Protein AF-A0A0L6JH04-F1 (afdb_monomer)

Solvent-accessible surface area (backbone atoms only — not comparable to full-atom values): 8656 Å² total; per-residue (Å²): 136,87,52,72,50,54,56,55,44,45,52,45,62,71,68,60,85,59,53,65,65,55,47,16,60,78,52,73,49,55,54,66,55,59,52,43,35,68,74,69,35,66,68,55,38,53,50,46,50,52,54,49,52,52,51,52,51,52,50,50,58,54,50,51,53,53,50,52,56,49,48,51,51,49,53,54,48,44,51,46,34,36,75,68,45,90,49,67,67,60,15,51,50,36,45,47,50,54,54,36,48,75,69,73,41,78,76,79,81,84,79,81,77,81,86,65,83,81,76,84,77,85,69,81,88,82,78,86,87,82,84,79,84,80,82,84,78,90,82,132

Radius of gyration: 27.41 Å; Cα contacts (8 Å, |Δi|>4): 68; chains: 1; bounding box: 70×34×65 Å

Structure (mmCIF, N/CA/C/O backbone):
data_AF-A0A0L6JH04-F1
#
_entry.id   AF-A0A0L6JH04-F1
#
loop_
_atom_site.group_PDB
_atom_site.id
_atom_site.type_symbol
_atom_site.label_atom_id
_atom_site.label_alt_id
_atom_site.label_comp_id
_atom_site.label_asym_id
_atom_site.label_entity_id
_atom_site.label_seq_id
_atom_site.pdbx_PDB_ins_code
_atom_site.Cartn_x
_atom_site.Cartn_y
_atom_site.Cartn_z
_atom_site.occupancy
_atom_site.B_iso_or_equiv
_atom_site.auth_seq_id
_atom_site.auth_comp_id
_atom_site.auth_asym_id
_atom_site.auth_atom_id
_atom_site.pdbx_PDB_model_num
ATOM 1 N N . MET A 1 1 ? 7.799 2.602 -31.722 1.00 84.31 1 MET A N 1
ATOM 2 C CA . MET A 1 1 ? 6.546 1.832 -31.777 1.00 84.31 1 MET A CA 1
ATOM 3 C C . MET A 1 1 ? 6.643 0.669 -30.812 1.00 84.31 1 MET A C 1
ATOM 5 O O . MET A 1 1 ? 7.575 -0.124 -30.929 1.00 84.31 1 MET A O 1
ATOM 9 N N . LEU A 1 2 ? 5.723 0.607 -29.851 1.00 93.81 2 LEU A N 1
ATOM 10 C CA . LEU A 1 2 ? 5.591 -0.516 -28.925 1.00 93.81 2 LEU A CA 1
ATOM 11 C C . LEU A 1 2 ? 4.934 -1.716 -29.611 1.00 93.81 2 LEU A C 1
ATOM 13 O O . LEU A 1 2 ? 4.106 -1.557 -30.504 1.00 93.81 2 LEU A O 1
ATOM 17 N N . ASP A 1 3 ? 5.316 -2.907 -29.167 1.00 95.69 3 ASP A N 1
ATOM 18 C CA . ASP A 1 3 ? 4.736 -4.186 -29.579 1.00 95.69 3 ASP A CA 1
ATOM 19 C C . ASP A 1 3 ? 4.329 -5.004 -28.342 1.00 95.69 3 ASP A C 1
ATOM 21 O O . ASP A 1 3 ? 4.589 -4.607 -27.201 1.00 95.69 3 ASP A O 1
ATOM 25 N N . ASP A 1 4 ? 3.728 -6.170 -28.559 1.00 96.19 4 ASP A N 1
ATOM 26 C CA . ASP A 1 4 ? 3.226 -7.040 -27.490 1.00 96.19 4 ASP A CA 1
ATOM 27 C C . ASP A 1 4 ? 4.297 -7.420 -26.455 1.00 96.19 4 ASP A C 1
ATOM 29 O O . ASP A 1 4 ? 3.999 -7.555 -25.267 1.00 96.19 4 ASP A O 1
ATOM 33 N N . ARG A 1 5 ? 5.566 -7.547 -26.867 1.00 96.69 5 ARG A N 1
ATOM 34 C CA . ARG A 1 5 ? 6.670 -7.879 -25.951 1.00 96.69 5 ARG A CA 1
ATOM 35 C C . ARG A 1 5 ? 6.958 -6.724 -25.006 1.00 96.69 5 ARG A C 1
ATOM 37 O O . ARG A 1 5 ? 7.259 -6.962 -23.836 1.00 96.69 5 ARG A O 1
ATOM 44 N N . HIS A 1 6 ? 6.840 -5.490 -25.494 1.00 97.44 6 HIS A N 1
ATOM 45 C CA . HIS A 1 6 ? 6.974 -4.300 -24.664 1.00 97.44 6 HIS A CA 1
ATOM 46 C C . HIS A 1 6 ? 5.854 -4.239 -23.624 1.00 97.44 6 HIS A C 1
ATOM 48 O O . HIS A 1 6 ? 6.138 -4.072 -22.440 1.00 97.44 6 HIS A O 1
ATOM 54 N N . TYR A 1 7 ? 4.597 -4.430 -24.035 1.00 97.44 7 TYR A N 1
ATOM 55 C CA . TYR A 1 7 ? 3.461 -4.401 -23.109 1.00 97.44 7 TYR A CA 1
ATOM 56 C C . TYR A 1 7 ? 3.556 -5.498 -22.049 1.00 97.44 7 TYR A C 1
ATOM 58 O O . TYR A 1 7 ? 3.412 -5.214 -20.861 1.00 97.44 7 TYR A O 1
ATOM 66 N N . LYS A 1 8 ? 3.913 -6.720 -22.455 1.00 97.12 8 LYS A N 1
ATOM 67 C CA . LYS A 1 8 ? 4.132 -7.839 -21.534 1.00 97.12 8 LYS A CA 1
ATOM 68 C C . LYS A 1 8 ? 5.274 -7.562 -20.549 1.00 97.12 8 LYS A C 1
ATOM 70 O O . LYS A 1 8 ? 5.150 -7.843 -19.360 1.00 97.12 8 LYS A O 1
ATOM 75 N N . ALA A 1 9 ? 6.377 -6.972 -21.020 1.00 97.25 9 ALA A N 1
ATOM 76 C CA . ALA A 1 9 ? 7.483 -6.563 -20.157 1.00 97.25 9 ALA A CA 1
ATOM 77 C C . ALA A 1 9 ? 7.053 -5.487 -19.151 1.00 97.25 9 ALA A C 1
ATOM 79 O O . ALA A 1 9 ? 7.411 -5.579 -17.981 1.00 97.25 9 ALA A O 1
ATOM 80 N N . ILE A 1 10 ? 6.269 -4.495 -19.581 1.00 97.31 10 ILE A N 1
ATOM 81 C CA . ILE A 1 10 ? 5.741 -3.441 -18.705 1.00 97.31 10 ILE A CA 1
ATOM 82 C C . ILE A 1 10 ? 4.855 -4.037 -17.611 1.00 97.31 10 ILE A C 1
ATOM 84 O O . ILE A 1 10 ? 4.998 -3.654 -16.456 1.00 97.31 10 ILE A O 1
ATOM 88 N N . GLU A 1 11 ? 3.993 -4.999 -17.934 1.00 96.06 11 GLU A N 1
ATOM 89 C CA . GLU A 1 11 ? 3.145 -5.666 -16.937 1.00 96.06 11 GLU A CA 1
ATOM 90 C C . GLU A 1 11 ? 3.958 -6.391 -15.872 1.00 96.06 11 GLU A C 1
ATOM 92 O O . GLU A 1 11 ? 3.740 -6.171 -14.683 1.00 96.06 11 GLU A O 1
ATOM 97 N N . MET A 1 12 ? 4.950 -7.182 -16.282 1.00 96.25 12 MET A N 1
ATOM 98 C CA . MET A 1 12 ? 5.816 -7.889 -15.335 1.00 96.25 12 MET A CA 1
ATOM 99 C C . MET A 1 12 ? 6.687 -6.931 -14.508 1.00 96.25 12 MET A C 1
ATOM 101 O O . MET A 1 12 ? 6.972 -7.200 -13.343 1.00 96.25 12 MET A O 1
ATOM 105 N N . LEU A 1 13 ? 7.098 -5.795 -15.086 1.00 95.31 13 LEU A N 1
ATOM 106 C CA . LEU A 1 13 ? 7.830 -4.752 -14.362 1.00 95.31 13 LEU A CA 1
ATOM 107 C C . LEU A 1 13 ? 6.955 -4.033 -13.326 1.00 95.31 13 LEU A C 1
ATOM 109 O O . LEU A 1 13 ? 7.468 -3.646 -12.279 1.00 95.31 13 LEU A O 1
ATOM 113 N N . LEU A 1 14 ? 5.667 -3.834 -13.617 1.00 93.81 14 LEU A N 1
ATOM 114 C CA . LEU A 1 14 ? 4.706 -3.228 -12.689 1.00 93.81 14 LEU A CA 1
ATOM 115 C C . LEU A 1 14 ? 4.322 -4.174 -11.554 1.00 93.81 14 LEU A C 1
ATOM 117 O O . LEU A 1 14 ? 4.133 -3.712 -10.432 1.00 93.81 14 LEU A O 1
ATOM 121 N N . ASP A 1 15 ? 4.213 -5.470 -11.849 1.00 92.81 15 ASP A N 1
ATOM 122 C CA . ASP A 1 15 ? 3.978 -6.513 -10.849 1.00 92.81 15 ASP A CA 1
ATOM 123 C C . ASP A 1 15 ? 5.129 -6.585 -9.832 1.00 92.81 15 ASP A C 1
ATOM 125 O O . ASP A 1 15 ? 4.902 -6.687 -8.629 1.00 92.81 15 ASP A O 1
ATOM 129 N N . GLY A 1 16 ? 6.372 -6.460 -10.306 1.00 90.56 16 GLY A N 1
ATOM 130 C CA . GLY A 1 16 ? 7.554 -6.363 -9.451 1.00 90.56 16 GLY A CA 1
ATOM 131 C C . GLY A 1 16 ? 8.025 -7.688 -8.841 1.00 90.56 16 GLY A C 1
ATOM 132 O O . GLY A 1 16 ? 9.083 -7.701 -8.211 1.00 90.56 16 GLY A O 1
ATOM 133 N N . SER A 1 17 ? 7.316 -8.802 -9.060 1.00 93.94 17 SER A N 1
ATOM 134 C CA . SER A 1 17 ? 7.721 -10.131 -8.568 1.00 93.94 17 SER A CA 1
ATOM 135 C C . SER A 1 17 ? 8.772 -10.810 -9.451 1.00 93.94 17 SER A C 1
ATOM 137 O O . SER A 1 17 ? 9.385 -11.791 -9.035 1.00 93.94 17 SER A O 1
ATOM 139 N N . TYR A 1 18 ? 8.990 -10.301 -10.667 1.00 94.31 18 TYR A N 1
ATOM 140 C CA . TYR A 1 18 ? 9.885 -10.900 -11.657 1.00 94.31 18 TYR A CA 1
ATOM 141 C C . TYR A 1 18 ? 11.248 -10.207 -11.699 1.00 94.31 18 TYR A C 1
ATOM 143 O O . TYR A 1 18 ? 11.359 -8.981 -11.788 1.00 94.31 18 TYR A O 1
ATOM 151 N N . LYS A 1 19 ? 12.317 -11.000 -11.747 1.00 95.06 19 LYS A N 1
ATOM 152 C CA . LYS A 1 19 ? 13.665 -10.521 -12.063 1.00 95.06 19 LYS A CA 1
ATOM 153 C C . LYS A 1 19 ? 13.776 -10.218 -13.557 1.00 95.06 19 LYS A C 1
ATOM 155 O O . LYS A 1 19 ? 13.165 -10.873 -14.396 1.00 95.06 19 LYS A O 1
ATOM 160 N N . ILE A 1 20 ? 14.665 -9.291 -13.926 1.00 93.12 20 ILE A N 1
ATOM 161 C CA . ILE A 1 20 ? 14.884 -8.904 -15.336 1.00 93.12 20 ILE A CA 1
ATOM 162 C C . ILE A 1 20 ? 15.210 -10.108 -16.245 1.00 93.12 20 ILE A C 1
ATOM 164 O O . ILE A 1 20 ? 14.773 -10.131 -17.392 1.00 93.12 20 ILE A O 1
ATOM 168 N N . ASN A 1 21 ? 15.939 -11.114 -15.745 1.00 9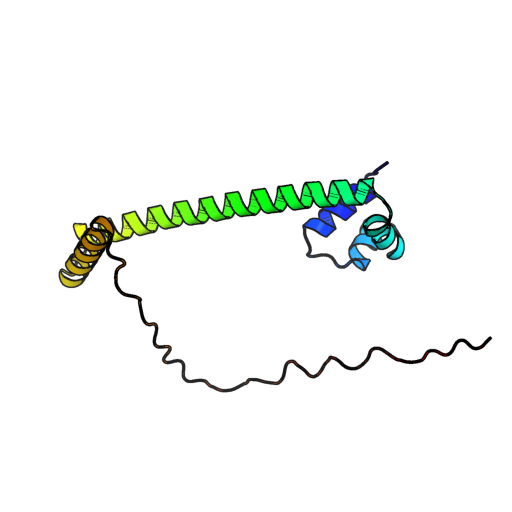4.38 21 ASN A N 1
ATOM 169 C CA . ASN A 1 21 ? 16.260 -12.327 -16.514 1.00 94.38 21 ASN A CA 1
ATOM 170 C C . ASN A 1 21 ? 15.008 -13.151 -16.858 1.00 94.38 21 ASN A C 1
ATOM 172 O O . ASN A 1 21 ? 14.899 -13.692 -17.958 1.00 94.38 21 ASN A O 1
ATOM 176 N N . GLU A 1 22 ? 14.057 -13.229 -15.929 1.00 96.19 22 GLU A N 1
ATOM 177 C CA . GLU A 1 22 ? 12.802 -13.963 -16.110 1.00 96.19 22 GLU A CA 1
ATOM 178 C C . GLU A 1 22 ? 11.916 -13.227 -17.113 1.00 96.19 22 GLU A C 1
ATOM 180 O O . GLU A 1 22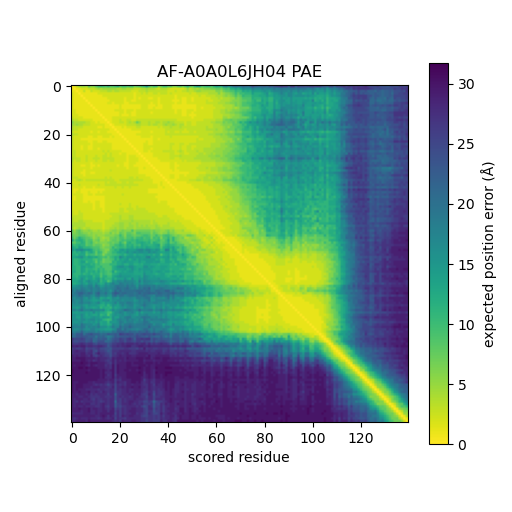 ? 11.421 -13.833 -18.059 1.00 96.19 22 GLU A O 1
ATOM 185 N N . ILE A 1 23 ? 11.820 -11.900 -16.982 1.00 96.75 23 ILE A N 1
ATOM 186 C CA . ILE A 1 23 ? 11.096 -11.032 -17.921 1.00 96.75 23 ILE A CA 1
ATOM 187 C C . ILE A 1 23 ? 11.642 -11.200 -19.342 1.00 96.75 23 ILE A C 1
ATOM 189 O O . ILE A 1 23 ? 10.873 -11.394 -20.281 1.00 96.75 23 ILE A O 1
ATOM 193 N N . ALA A 1 24 ? 12.966 -11.159 -19.503 1.00 96.25 24 ALA A N 1
ATOM 194 C CA . ALA A 1 24 ? 13.625 -11.323 -20.795 1.00 96.25 24 ALA A CA 1
ATOM 195 C C . ALA A 1 24 ? 13.298 -12.687 -21.431 1.00 96.25 24 ALA A C 1
ATOM 197 O O . ALA A 1 24 ? 12.864 -12.745 -22.582 1.00 96.25 24 ALA A O 1
ATOM 198 N N . THR A 1 25 ? 13.386 -13.763 -20.641 1.00 96.81 25 THR A N 1
ATOM 199 C CA . THR A 1 25 ? 13.033 -15.127 -21.067 1.00 96.81 25 THR A CA 1
ATOM 200 C C . THR A 1 25 ? 11.566 -15.218 -21.500 1.00 96.81 25 THR A C 1
ATOM 202 O O . THR A 1 25 ? 11.261 -15.727 -22.577 1.00 96.81 25 THR A O 1
ATOM 205 N N . ILE A 1 26 ? 10.647 -14.667 -20.704 1.00 96.44 26 ILE A N 1
ATOM 206 C CA . ILE A 1 26 ? 9.197 -14.700 -20.953 1.00 96.44 26 ILE A CA 1
ATOM 207 C C . ILE A 1 26 ? 8.790 -13.843 -22.166 1.00 96.44 26 ILE A C 1
ATOM 209 O O . ILE A 1 26 ? 7.799 -14.153 -22.841 1.00 96.44 26 ILE A O 1
ATOM 213 N N . CYS A 1 27 ? 9.521 -12.760 -22.437 1.00 95.75 27 CYS A N 1
ATOM 214 C CA . CYS A 1 27 ? 9.321 -11.898 -23.603 1.00 95.75 27 CYS A CA 1
ATOM 215 C C . CYS A 1 27 ? 10.081 -12.368 -24.855 1.00 95.75 27 CYS A C 1
ATOM 217 O O . CYS A 1 27 ? 9.887 -11.782 -25.921 1.00 95.75 27 CYS A O 1
ATOM 219 N N . GLY A 1 28 ? 10.923 -13.403 -24.747 1.00 95.75 28 GLY A N 1
ATOM 220 C CA . GLY A 1 28 ? 11.723 -13.925 -25.858 1.00 95.75 28 GLY A CA 1
ATOM 221 C C . GLY A 1 28 ? 12.774 -12.934 -26.365 1.00 95.75 28 GLY A C 1
ATOM 222 O O . GLY A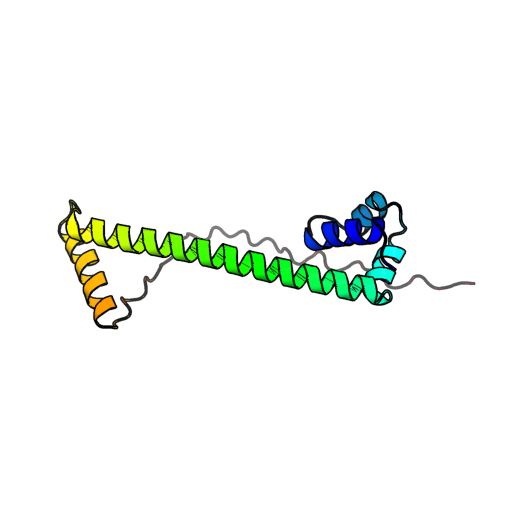 1 28 ? 12.972 -12.815 -27.573 1.00 95.75 28 GLY A O 1
ATOM 223 N N . VAL A 1 29 ? 13.402 -12.179 -25.460 1.00 96.50 29 VAL A N 1
ATOM 224 C CA . VAL A 1 29 ? 14.432 -11.176 -25.780 1.00 96.50 29 VAL A CA 1
ATOM 225 C C . VAL A 1 29 ? 15.659 -11.344 -24.890 1.00 96.50 29 VAL A C 1
ATOM 227 O O . VAL A 1 29 ? 15.602 -12.006 -23.857 1.00 96.50 29 VAL A O 1
ATOM 230 N N . ASP A 1 30 ? 16.771 -10.715 -25.268 1.00 96.31 30 ASP A N 1
ATOM 231 C CA . ASP A 1 30 ? 17.957 -10.676 -24.416 1.00 96.31 30 ASP A CA 1
ATOM 232 C C . ASP A 1 30 ? 17.758 -9.740 -23.209 1.00 96.31 30 ASP A C 1
ATOM 234 O O . ASP A 1 30 ? 17.051 -8.729 -23.279 1.00 96.31 30 ASP A O 1
ATOM 238 N N . ARG A 1 31 ? 18.432 -10.030 -22.092 1.00 94.06 31 ARG A N 1
ATOM 239 C CA . ARG A 1 31 ? 18.384 -9.202 -20.876 1.00 94.06 31 ARG A CA 1
ATOM 240 C C . ARG A 1 31 ? 18.774 -7.743 -21.141 1.00 94.06 31 ARG A C 1
ATOM 242 O O . ARG A 1 31 ? 18.179 -6.826 -20.569 1.00 94.06 31 ARG A O 1
ATOM 249 N N . THR A 1 32 ? 19.772 -7.518 -21.994 1.00 95.88 32 THR A N 1
ATOM 250 C CA . THR A 1 32 ? 20.239 -6.179 -22.383 1.00 95.88 32 THR A CA 1
ATOM 251 C C . THR A 1 32 ? 19.157 -5.396 -23.119 1.00 95.88 32 THR A C 1
ATOM 253 O O . THR A 1 32 ? 19.040 -4.188 -22.922 1.00 95.88 32 THR A O 1
ATOM 256 N N . THR A 1 33 ? 18.285 -6.082 -23.864 1.00 96.25 33 THR A N 1
ATOM 257 C CA . THR A 1 33 ? 17.170 -5.459 -24.590 1.00 96.25 33 THR A CA 1
ATOM 258 C C . THR A 1 33 ? 16.178 -4.811 -23.624 1.00 96.25 33 THR A C 1
ATOM 260 O O . THR A 1 33 ? 15.767 -3.672 -23.836 1.00 96.25 33 THR A O 1
ATOM 263 N N . ILE A 1 34 ? 15.854 -5.476 -22.508 1.00 95.75 34 ILE A N 1
ATOM 264 C CA . ILE A 1 34 ? 14.988 -4.902 -21.463 1.00 95.75 34 ILE A CA 1
ATOM 265 C C . ILE A 1 34 ? 15.625 -3.646 -20.848 1.00 95.75 34 ILE A C 1
ATOM 267 O O . ILE A 1 34 ? 14.942 -2.649 -20.597 1.00 95.75 34 ILE A O 1
ATOM 271 N N . TRP A 1 35 ? 16.940 -3.666 -20.617 1.00 94.25 35 TRP A N 1
ATOM 272 C CA . TRP A 1 35 ? 17.671 -2.498 -20.120 1.00 94.25 35 TRP A CA 1
ATOM 273 C C . TRP A 1 35 ? 17.653 -1.333 -21.106 1.00 94.25 35 TRP A C 1
ATOM 275 O O . TRP A 1 35 ? 17.408 -0.194 -20.700 1.00 94.25 35 TRP A O 1
ATOM 285 N N . ASP A 1 36 ? 17.877 -1.612 -22.385 1.00 96.25 36 ASP A N 1
ATOM 286 C CA . ASP A 1 36 ? 17.844 -0.608 -23.439 1.00 96.25 36 ASP A CA 1
ATOM 287 C C . ASP A 1 36 ? 16.448 -0.011 -23.607 1.00 96.25 36 ASP A C 1
ATOM 289 O O . ASP A 1 36 ? 16.321 1.207 -23.735 1.00 96.25 36 ASP A O 1
ATOM 293 N N . TRP A 1 37 ? 15.384 -0.809 -23.503 1.00 96.88 37 TRP A N 1
ATOM 294 C CA . TRP A 1 37 ? 14.022 -0.278 -23.505 1.00 96.88 37 TRP A CA 1
ATOM 295 C C . TRP A 1 37 ? 13.785 0.700 -22.356 1.00 96.88 37 TRP A C 1
ATOM 297 O O . TRP A 1 37 ? 13.282 1.798 -22.577 1.00 96.88 37 TRP A O 1
ATOM 307 N N . ARG A 1 38 ? 14.233 0.358 -21.144 1.00 94.56 38 ARG A N 1
ATOM 308 C CA . ARG A 1 38 ? 14.070 1.203 -19.950 1.00 94.56 38 ARG A CA 1
ATOM 309 C C . ARG A 1 38 ? 14.926 2.471 -19.948 1.00 94.56 38 ARG A C 1
ATOM 311 O O . ARG A 1 38 ? 14.646 3.369 -19.161 1.00 94.56 38 ARG A O 1
ATOM 318 N N . LYS A 1 39 ? 15.981 2.542 -20.765 1.00 95.12 39 LYS A N 1
ATOM 319 C CA . LYS A 1 39 ? 16.925 3.676 -20.769 1.00 95.12 39 LYS A CA 1
ATOM 320 C C . LYS A 1 39 ? 16.888 4.519 -22.038 1.00 95.12 39 LYS A C 1
ATOM 322 O O . LYS A 1 39 ? 17.169 5.710 -21.977 1.00 95.12 39 LYS A O 1
ATOM 327 N N . LYS A 1 40 ? 16.585 3.910 -23.182 1.00 95.56 40 LYS A N 1
ATOM 328 C CA . LYS A 1 40 ? 16.758 4.520 -24.508 1.00 95.56 40 LYS A CA 1
ATOM 329 C C . LYS A 1 40 ? 15.456 4.579 -25.304 1.00 95.56 40 LYS A C 1
ATOM 331 O O . LYS A 1 40 ? 15.283 5.495 -26.107 1.00 95.56 40 LYS A O 1
ATOM 336 N N . ASN A 1 41 ? 14.523 3.648 -25.090 1.00 96.31 41 ASN A N 1
ATOM 337 C CA . ASN A 1 41 ? 13.246 3.650 -25.804 1.00 96.31 41 ASN A CA 1
ATOM 338 C C . ASN A 1 41 ? 12.250 4.613 -25.137 1.00 96.31 41 ASN A C 1
ATOM 340 O O . ASN A 1 41 ? 11.588 4.275 -24.158 1.00 96.31 41 ASN A O 1
ATOM 344 N N . ARG A 1 42 ? 12.126 5.823 -25.693 1.00 96.81 42 ARG A N 1
ATOM 345 C CA . ARG A 1 42 ? 11.275 6.891 -25.139 1.00 96.81 42 ARG A CA 1
ATOM 346 C C . ARG A 1 42 ? 9.802 6.500 -25.008 1.00 96.81 42 ARG A C 1
ATOM 348 O O . ARG A 1 42 ? 9.182 6.879 -24.021 1.00 96.81 42 ARG A O 1
ATOM 355 N N . GLU A 1 43 ? 9.252 5.755 -25.966 1.00 97.12 43 GLU A N 1
ATOM 356 C CA . GLU A 1 43 ? 7.854 5.305 -25.902 1.00 97.12 43 GLU A CA 1
ATOM 357 C C . GLU A 1 43 ? 7.649 4.298 -24.768 1.00 97.12 43 GLU A C 1
ATOM 359 O O . GLU A 1 43 ? 6.674 4.392 -24.030 1.00 97.12 43 GLU A O 1
ATOM 364 N N . PHE A 1 44 ? 8.596 3.372 -24.589 1.00 97.62 44 PHE A N 1
ATOM 365 C CA . PHE A 1 44 ? 8.529 2.376 -23.519 1.00 97.62 44 PHE A CA 1
ATOM 366 C C . PHE A 1 44 ? 8.608 3.033 -22.144 1.00 97.62 44 PHE A C 1
ATOM 368 O O . PHE A 1 44 ? 7.842 2.698 -21.247 1.00 97.62 44 PHE A O 1
ATOM 375 N N . ILE A 1 45 ? 9.528 3.988 -21.991 1.00 97.38 45 ILE A N 1
ATOM 376 C CA . ILE A 1 45 ? 9.705 4.745 -20.750 1.00 97.38 45 ILE A CA 1
ATOM 377 C C . ILE A 1 45 ? 8.433 5.524 -20.416 1.00 97.38 45 ILE A C 1
ATOM 379 O O . ILE A 1 45 ? 7.969 5.460 -19.281 1.00 97.38 45 ILE A O 1
ATOM 383 N N . ALA A 1 46 ? 7.861 6.227 -21.398 1.00 97.56 46 ALA A N 1
ATOM 384 C CA . ALA A 1 46 ? 6.644 7.005 -21.203 1.00 97.56 46 ALA A CA 1
ATOM 385 C C . ALA A 1 46 ? 5.454 6.119 -20.803 1.00 97.56 46 ALA A C 1
ATOM 387 O O . ALA A 1 46 ? 4.718 6.459 -19.880 1.00 97.56 46 ALA A O 1
ATOM 388 N N . GLU A 1 47 ? 5.285 4.967 -21.452 1.00 97.75 47 GLU A N 1
ATOM 389 C CA . GLU A 1 47 ? 4.190 4.047 -21.140 1.00 97.75 47 GLU A CA 1
ATOM 390 C C . GLU A 1 47 ? 4.373 3.357 -19.781 1.00 97.75 47 GLU A C 1
ATOM 392 O O . GLU A 1 47 ? 3.416 3.232 -19.015 1.00 97.75 47 GLU A O 1
ATOM 397 N N . LEU A 1 48 ? 5.603 2.955 -19.440 1.00 96.88 48 LEU A N 1
ATOM 398 C CA . LEU A 1 48 ? 5.915 2.401 -18.124 1.00 96.88 48 LEU A CA 1
ATOM 399 C C . LEU A 1 48 ? 5.631 3.420 -17.013 1.00 96.88 48 LEU A C 1
ATOM 401 O O . LEU A 1 48 ? 5.035 3.059 -15.998 1.00 96.88 48 LEU A O 1
ATOM 405 N N . ASP A 1 49 ? 6.024 4.682 -17.198 1.00 96.88 49 ASP A N 1
ATOM 406 C CA . ASP A 1 49 ? 5.745 5.754 -16.238 1.00 96.88 49 ASP A CA 1
ATOM 407 C C . ASP A 1 49 ? 4.237 6.004 -16.099 1.00 96.88 49 ASP A C 1
ATOM 409 O O . ASP A 1 49 ? 3.713 5.967 -14.983 1.00 96.88 49 ASP A O 1
ATOM 413 N N . ARG A 1 50 ? 3.511 6.131 -17.222 1.00 97.69 50 ARG A N 1
ATOM 414 C CA . ARG A 1 50 ? 2.048 6.286 -17.232 1.00 97.69 50 ARG A CA 1
ATOM 415 C C . ARG A 1 50 ? 1.366 5.177 -16.431 1.00 97.69 50 ARG A C 1
ATOM 417 O O . ARG A 1 50 ? 0.622 5.460 -15.492 1.00 97.69 50 ARG A O 1
ATOM 424 N N . ARG A 1 51 ? 1.658 3.909 -16.744 1.00 96.38 51 ARG A N 1
ATOM 425 C CA . ARG A 1 51 ? 1.048 2.770 -16.039 1.00 96.38 51 ARG A CA 1
ATOM 426 C C . ARG A 1 51 ? 1.494 2.675 -14.578 1.00 96.38 51 ARG A C 1
ATOM 428 O O . ARG A 1 51 ? 0.706 2.259 -13.731 1.00 96.38 51 ARG A O 1
ATOM 435 N N . THR A 1 52 ? 2.716 3.098 -14.252 1.00 94.88 52 THR A N 1
ATOM 436 C CA . THR A 1 52 ? 3.193 3.166 -12.859 1.00 94.88 52 THR A CA 1
ATOM 437 C C . THR A 1 52 ? 2.388 4.181 -12.051 1.00 94.88 52 THR A C 1
ATOM 439 O O . THR A 1 52 ? 1.997 3.900 -10.917 1.00 94.88 52 THR A O 1
ATOM 442 N N . GLN A 1 53 ? 2.126 5.360 -12.614 1.00 94.31 53 GLN A N 1
ATOM 443 C CA . GLN A 1 53 ? 1.331 6.402 -11.962 1.00 94.31 53 GLN A CA 1
ATOM 444 C C . GLN A 1 53 ? -0.126 5.968 -11.776 1.00 94.31 53 GLN A C 1
ATOM 446 O O . GLN A 1 53 ? -0.679 6.138 -10.688 1.00 94.31 53 GLN A O 1
ATOM 451 N N . GLU A 1 54 ? -0.719 5.338 -12.791 1.00 93.94 54 GLU A N 1
ATOM 452 C CA . GLU A 1 54 ? -2.067 4.764 -12.710 1.00 93.94 54 GLU A CA 1
ATOM 453 C C . GLU A 1 54 ? -2.166 3.709 -11.609 1.00 93.94 54 GLU A C 1
ATOM 455 O O . GLU A 1 54 ? -3.062 3.775 -10.766 1.00 93.94 54 GLU A O 1
ATOM 460 N N . HIS A 1 55 ? -1.204 2.784 -11.552 1.00 90.00 55 HIS A N 1
ATOM 461 C CA . HIS A 1 55 ? -1.163 1.754 -10.520 1.00 90.00 55 HIS A CA 1
ATOM 462 C C . HIS A 1 55 ? -1.029 2.352 -9.110 1.00 90.00 55 HIS A C 1
ATOM 464 O O . HIS A 1 55 ? -1.767 1.973 -8.199 1.00 90.00 55 HIS A O 1
ATOM 470 N N . LYS A 1 56 ? -0.152 3.349 -8.924 1.00 88.25 56 LYS A N 1
ATOM 471 C CA . LYS A 1 56 ? -0.006 4.065 -7.644 1.00 88.25 56 LYS A CA 1
ATOM 472 C C . LYS A 1 56 ? -1.292 4.776 -7.228 1.00 88.25 56 LYS A C 1
ATOM 474 O O . LYS A 1 56 ? -1.685 4.687 -6.067 1.00 88.25 56 LYS A O 1
ATOM 479 N N . SER A 1 57 ? -1.947 5.470 -8.159 1.00 89.19 57 SER A N 1
ATOM 480 C CA . SER A 1 57 ? -3.215 6.155 -7.895 1.00 89.19 57 SER A CA 1
ATOM 481 C C . SER A 1 57 ? -4.305 5.161 -7.491 1.00 89.19 57 SER A C 1
ATOM 483 O O . SER A 1 57 ? -4.984 5.363 -6.485 1.00 89.19 57 SER A O 1
ATOM 485 N N . PHE A 1 58 ? -4.411 4.039 -8.207 1.00 89.12 58 PHE A N 1
ATOM 486 C CA . PHE A 1 58 ? -5.348 2.971 -7.877 1.00 89.12 58 PHE A CA 1
ATOM 487 C C . PHE A 1 58 ? -5.115 2.402 -6.471 1.00 89.12 58 PHE A C 1
ATOM 489 O O . PHE A 1 58 ? -6.069 2.258 -5.701 1.00 89.12 58 PHE A O 1
ATOM 496 N N . LEU A 1 59 ? -3.859 2.105 -6.119 1.00 85.25 59 LEU A N 1
ATOM 497 C CA . LEU A 1 59 ? -3.503 1.589 -4.797 1.00 85.25 59 LEU A CA 1
ATOM 498 C C . LEU A 1 59 ? -3.837 2.583 -3.688 1.00 85.25 59 LEU A C 1
ATOM 500 O O . LEU A 1 59 ? -4.425 2.176 -2.690 1.00 85.25 59 LEU A O 1
ATOM 504 N N . LYS A 1 60 ? -3.509 3.866 -3.878 1.00 84.44 60 LYS A N 1
ATOM 505 C CA . LYS A 1 60 ? -3.830 4.933 -2.924 1.00 84.44 60 LYS A CA 1
ATOM 506 C C . LYS A 1 60 ? -5.336 5.028 -2.683 1.00 84.44 60 LYS A C 1
ATOM 508 O O . LYS A 1 60 ? -5.780 4.909 -1.549 1.00 84.44 60 LYS A O 1
ATOM 513 N N . ASN A 1 61 ? -6.127 5.143 -3.745 1.00 84.50 61 ASN A N 1
ATOM 514 C CA . ASN A 1 61 ? -7.581 5.264 -3.615 1.00 84.50 61 ASN A CA 1
ATOM 515 C C . ASN A 1 61 ? -8.191 4.008 -2.965 1.00 84.50 61 ASN A C 1
ATOM 517 O O . ASN A 1 61 ? -9.123 4.080 -2.166 1.00 84.50 61 ASN A O 1
ATOM 521 N N . SER A 1 62 ? -7.653 2.829 -3.295 1.00 84.81 62 SER A N 1
ATOM 522 C CA . SER A 1 62 ? -8.115 1.559 -2.731 1.00 84.81 62 SER A CA 1
ATOM 523 C C . SER A 1 62 ? -7.749 1.403 -1.255 1.00 84.81 62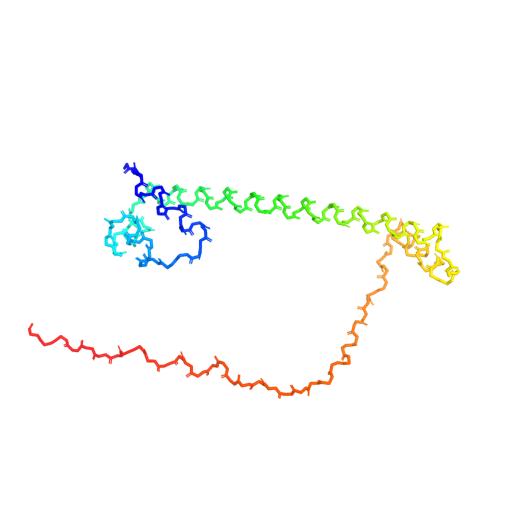 SER A C 1
ATOM 525 O O . SER A 1 62 ? -8.541 0.852 -0.489 1.00 84.81 62 SER A O 1
ATOM 527 N N . SER A 1 63 ? -6.559 1.845 -0.842 1.00 79.88 63 SER A N 1
ATOM 528 C CA . SER A 1 63 ? -6.134 1.795 0.557 1.00 79.88 63 SER A CA 1
ATOM 529 C C . SER A 1 63 ? -6.885 2.820 1.400 1.00 79.88 63 SER A C 1
ATOM 531 O O . SER A 1 63 ? -7.387 2.446 2.457 1.00 79.88 63 SER A O 1
ATOM 533 N N . GLU A 1 64 ? -7.058 4.049 0.909 1.00 83.94 64 GLU A N 1
ATOM 534 C CA . GLU A 1 64 ? -7.877 5.091 1.543 1.00 83.94 64 GLU A CA 1
ATOM 535 C C . GLU A 1 64 ? -9.291 4.575 1.805 1.00 83.94 64 GLU A C 1
ATOM 537 O O . GLU A 1 64 ? -9.728 4.549 2.951 1.00 83.94 64 GLU A O 1
ATOM 542 N N . LYS A 1 65 ? -9.946 3.993 0.795 1.00 84.75 65 LYS A N 1
ATOM 543 C CA . LYS A 1 65 ? -11.284 3.409 0.956 1.00 84.75 65 LYS A CA 1
ATOM 544 C C . LYS A 1 65 ? -11.331 2.275 1.989 1.00 84.75 65 LYS A C 1
ATOM 546 O O . LYS A 1 65 ? -12.302 2.138 2.731 1.00 84.75 65 LYS A O 1
ATOM 551 N N . LYS A 1 66 ? -10.294 1.429 2.057 1.00 82.88 66 LYS A N 1
ATOM 552 C CA . LYS A 1 66 ? -10.194 0.386 3.097 1.00 82.88 66 LYS A CA 1
ATOM 553 C C . LYS A 1 66 ? -10.064 1.004 4.489 1.00 82.88 66 LYS A C 1
ATOM 555 O O . LYS A 1 66 ? -10.708 0.510 5.412 1.00 82.88 66 LYS A O 1
ATOM 560 N N . PHE A 1 67 ? -9.257 2.053 4.637 1.00 79.81 67 PHE A N 1
ATOM 561 C CA . PHE A 1 67 ? -9.100 2.779 5.896 1.00 79.81 67 PHE A CA 1
ATOM 562 C C . PHE A 1 67 ? -10.388 3.487 6.311 1.00 79.81 67 PHE A C 1
ATOM 564 O O . PHE A 1 67 ? -10.799 3.327 7.453 1.00 79.81 67 PHE A O 1
ATOM 571 N N . GLU A 1 68 ? -11.061 4.182 5.397 1.00 83.62 68 GLU A N 1
ATOM 572 C CA . GLU A 1 68 ? -12.350 4.841 5.643 1.00 83.62 68 GLU A CA 1
ATOM 573 C C . GLU A 1 68 ? -13.408 3.846 6.133 1.00 83.62 68 GLU A C 1
ATOM 575 O O . GLU A 1 68 ? -14.043 4.069 7.160 1.00 83.62 68 GLU A O 1
ATOM 580 N N . ASN A 1 69 ? -13.531 2.689 5.476 1.00 86.25 69 ASN A N 1
ATOM 581 C CA . ASN A 1 69 ? -14.452 1.638 5.918 1.00 86.25 69 ASN A CA 1
ATOM 582 C C . ASN A 1 69 ? -14.098 1.101 7.314 1.00 86.25 69 ASN A C 1
ATOM 584 O O . ASN A 1 69 ? -14.979 0.780 8.109 1.00 86.25 69 ASN A O 1
ATOM 588 N N . LYS A 1 70 ? -12.804 0.959 7.627 1.00 88.06 70 LYS A N 1
ATOM 589 C CA . LYS A 1 70 ? -12.362 0.516 8.958 1.00 88.06 70 LYS A CA 1
ATOM 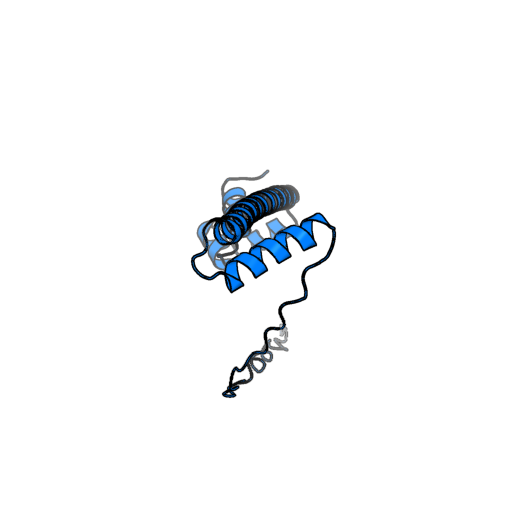590 C C . LYS A 1 70 ? -12.587 1.584 10.020 1.00 88.06 70 LYS A C 1
ATOM 592 O O . LYS A 1 70 ? -12.922 1.227 11.146 1.00 88.06 70 LYS A O 1
ATOM 597 N N . LEU A 1 71 ? -12.435 2.854 9.662 1.00 83.88 71 LEU A N 1
ATOM 598 C CA . LEU A 1 71 ? -12.736 3.983 10.527 1.00 83.88 71 LEU A CA 1
ATOM 599 C C . LEU A 1 71 ? -14.224 4.000 10.888 1.00 83.88 71 LEU A C 1
ATOM 601 O O . LEU A 1 71 ? -14.546 4.072 12.069 1.00 83.88 71 LEU A O 1
ATOM 605 N N . ASP A 1 72 ? -15.113 3.837 9.906 1.00 86.38 72 ASP A N 1
ATOM 606 C CA . ASP A 1 72 ? -16.558 3.738 10.141 1.00 86.38 72 ASP A CA 1
ATOM 607 C C . ASP A 1 72 ? -16.906 2.578 11.092 1.00 86.38 72 ASP A C 1
ATOM 609 O O . ASP A 1 72 ? -17.585 2.764 12.102 1.00 86.38 72 ASP A O 1
ATOM 613 N N . VAL A 1 73 ? -16.344 1.387 10.851 1.00 92.69 73 VAL A N 1
ATOM 614 C CA . VAL A 1 73 ? -16.525 0.228 11.743 1.00 92.69 73 VAL A CA 1
ATOM 615 C C . VAL A 1 73 ? -16.015 0.510 13.160 1.00 92.69 73 VAL A C 1
ATOM 617 O O . VAL A 1 73 ? -16.673 0.129 14.130 1.00 92.69 73 VAL A O 1
ATOM 620 N N . ALA A 1 74 ? -14.863 1.166 13.307 1.00 88.94 74 ALA A N 1
ATOM 621 C CA . ALA A 1 74 ? -14.303 1.503 14.612 1.00 88.94 74 ALA A CA 1
ATOM 622 C C . ALA A 1 74 ? -15.191 2.503 15.366 1.00 88.94 74 ALA A C 1
ATOM 624 O O . ALA A 1 74 ? -15.503 2.272 16.535 1.00 88.94 74 ALA A O 1
ATOM 625 N N . ILE A 1 75 ? -15.659 3.556 14.690 1.00 90.62 75 ILE A N 1
ATOM 626 C CA . ILE A 1 75 ? -16.588 4.545 15.253 1.00 90.62 75 ILE A CA 1
ATOM 627 C C . ILE A 1 75 ? -17.866 3.848 15.732 1.00 90.62 75 ILE A C 1
ATOM 629 O O . ILE A 1 75 ? -18.235 3.978 16.900 1.00 90.62 75 ILE A O 1
ATOM 633 N N . ASN A 1 76 ? -18.488 3.033 14.877 1.00 93.50 76 ASN A N 1
ATOM 634 C CA . ASN A 1 76 ? -19.705 2.289 15.215 1.00 93.50 76 ASN A CA 1
ATOM 635 C C . ASN A 1 76 ? -19.489 1.310 16.378 1.00 93.50 76 ASN A C 1
ATOM 637 O O . ASN A 1 76 ? -20.364 1.127 17.223 1.00 93.50 76 ASN A O 1
ATOM 641 N N . THR A 1 77 ? -18.305 0.703 16.465 1.00 93.44 77 THR A N 1
ATOM 642 C CA . THR A 1 77 ? -17.944 -0.177 17.582 1.00 93.44 77 THR A CA 1
ATOM 643 C C . THR A 1 77 ? -17.855 0.597 18.897 1.00 93.44 77 THR A C 1
ATOM 645 O O . THR A 1 77 ? -18.404 0.144 19.900 1.00 93.44 77 THR A O 1
ATOM 648 N N . ILE A 1 78 ? -17.212 1.769 18.909 1.00 92.88 78 ILE A N 1
ATOM 649 C CA . ILE A 1 78 ? -17.092 2.611 20.111 1.00 92.88 78 ILE A CA 1
ATOM 650 C C . ILE A 1 78 ? -18.475 3.089 20.574 1.00 92.88 78 ILE A C 1
ATOM 652 O O . ILE A 1 78 ? -18.774 3.009 21.767 1.00 92.88 78 ILE A O 1
ATOM 656 N N . ILE A 1 79 ? -19.337 3.513 19.641 1.00 93.88 79 ILE A N 1
ATOM 657 C CA . ILE A 1 79 ? -20.726 3.903 19.935 1.00 93.88 79 ILE A CA 1
ATOM 658 C C . ILE A 1 79 ? -21.484 2.733 20.572 1.00 93.88 79 ILE A C 1
ATOM 660 O O . ILE A 1 79 ? -22.034 2.878 21.663 1.00 93.88 79 ILE A O 1
ATOM 664 N N . ASN A 1 80 ? -21.426 1.541 19.972 1.00 95.25 80 ASN A N 1
ATOM 665 C CA . ASN A 1 80 ? -22.076 0.351 20.528 1.00 95.25 80 ASN A CA 1
ATOM 666 C C . ASN A 1 80 ? -21.560 -0.007 21.931 1.00 95.25 80 ASN A C 1
ATOM 668 O O . ASN A 1 80 ? -22.338 -0.395 22.802 1.00 95.25 80 ASN A O 1
ATOM 672 N N . ILE A 1 81 ? -20.255 0.127 22.190 1.00 94.44 81 ILE A N 1
ATOM 673 C CA . ILE A 1 81 ? -19.699 -0.105 23.530 1.00 94.44 81 ILE A CA 1
ATOM 674 C C . ILE A 1 81 ? -20.288 0.896 24.531 1.00 94.44 81 ILE A C 1
ATOM 676 O O . ILE A 1 81 ? -20.712 0.480 25.612 1.00 94.44 81 ILE A O 1
ATOM 680 N N . ALA A 1 82 ? -20.355 2.180 24.174 1.00 93.06 82 ALA A N 1
ATOM 681 C CA . ALA A 1 82 ? -20.919 3.220 25.030 1.00 93.06 82 ALA A CA 1
ATOM 682 C C . ALA A 1 82 ? -22.414 2.986 25.325 1.00 93.06 82 ALA A C 1
ATOM 684 O O . ALA A 1 82 ? -22.852 3.161 26.462 1.00 93.06 82 ALA A O 1
ATOM 685 N N . GLU A 1 83 ? -23.193 2.532 24.340 1.00 92.50 83 GLU A N 1
ATOM 686 C CA . GLU A 1 83 ? -24.645 2.354 24.466 1.00 92.50 83 GLU A CA 1
ATOM 687 C C . GLU A 1 83 ? -25.036 1.029 25.132 1.00 92.50 83 GLU A C 1
ATOM 689 O O . GLU A 1 83 ? -25.852 1.000 26.061 1.00 92.50 83 GLU A O 1
ATOM 694 N N . THR A 1 84 ? -24.432 -0.083 24.709 1.00 93.56 84 THR A N 1
ATOM 695 C CA . THR A 1 84 ? -24.892 -1.440 25.053 1.00 93.56 84 THR A CA 1
ATOM 696 C C . THR A 1 84 ? -23.866 -2.273 25.817 1.00 93.56 84 THR A C 1
ATOM 698 O O . THR A 1 84 ? -24.142 -3.429 26.137 1.00 93.56 84 THR A O 1
ATOM 701 N N . GLY A 1 85 ? -22.678 -1.732 26.111 1.00 88.94 85 GLY A N 1
ATOM 702 C CA . GLY A 1 85 ? -21.643 -2.440 26.866 1.00 88.94 85 GLY A CA 1
ATOM 703 C C . GLY A 1 85 ? -22.165 -3.010 28.191 1.00 88.94 85 GLY A C 1
ATOM 704 O O . GLY A 1 85 ? -23.017 -2.415 28.848 1.00 88.94 85 GLY A O 1
ATOM 705 N N . LYS A 1 86 ? -21.670 -4.187 28.587 1.00 89.56 86 LYS A N 1
ATOM 706 C CA . LYS A 1 86 ? -22.090 -4.855 29.835 1.00 89.56 86 LYS A CA 1
ATOM 707 C C . LYS A 1 86 ? -21.374 -4.315 31.076 1.00 89.56 86 LYS A C 1
ATOM 709 O O . LYS A 1 86 ? -21.921 -4.377 32.167 1.00 89.56 86 LYS A O 1
ATOM 714 N N . ASN A 1 87 ? -20.145 -3.827 30.909 1.00 92.94 87 ASN A N 1
ATOM 715 C CA . ASN A 1 87 ? -19.323 -3.285 31.987 1.00 92.94 87 ASN A CA 1
ATOM 716 C C . ASN A 1 87 ? -19.472 -1.759 32.028 1.00 92.94 87 ASN A C 1
ATOM 718 O O . ASN A 1 87 ? -19.057 -1.085 31.086 1.00 92.94 87 ASN A O 1
ATOM 722 N N . GLU A 1 88 ? -20.028 -1.226 33.117 1.00 91.12 88 GLU A N 1
ATOM 723 C CA . GLU A 1 88 ? -20.253 0.213 33.304 1.00 91.12 88 GLU A CA 1
ATOM 724 C C . GLU A 1 88 ? -18.977 1.051 33.158 1.00 91.12 88 GLU A C 1
ATOM 726 O O . GLU A 1 88 ? -19.026 2.118 32.550 1.00 91.12 88 GLU A O 1
ATOM 731 N N . ALA A 1 89 ? -17.826 0.557 33.626 1.00 88.94 89 ALA A N 1
ATOM 732 C CA . ALA A 1 89 ? -16.552 1.259 33.484 1.00 88.94 89 ALA A CA 1
ATOM 733 C C . ALA A 1 89 ? -16.140 1.381 32.009 1.00 88.94 89 ALA A C 1
ATOM 735 O O . ALA A 1 89 ? -15.743 2.452 31.558 1.00 88.94 89 ALA A O 1
ATOM 736 N N . THR A 1 90 ? -16.297 0.307 31.231 1.00 86.75 90 THR A N 1
ATOM 737 C CA . THR A 1 90 ? -16.003 0.313 29.790 1.00 86.75 90 THR A CA 1
ATOM 738 C C . THR A 1 90 ? -16.977 1.204 29.015 1.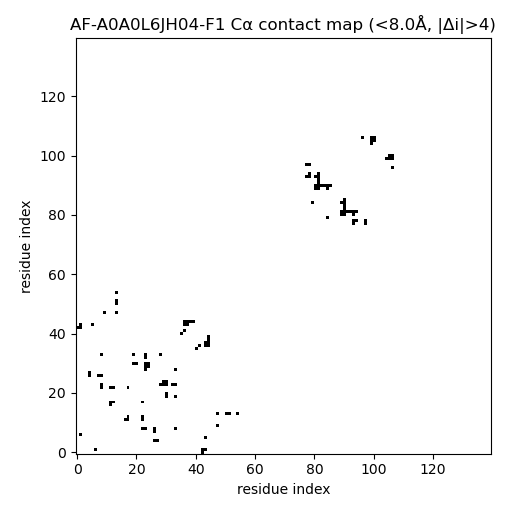00 86.75 90 THR A C 1
ATOM 740 O O . THR A 1 90 ? -16.555 1.913 28.103 1.00 86.75 90 THR A O 1
ATOM 743 N N . LYS A 1 91 ? -18.267 1.219 29.389 1.00 93.31 91 LYS A N 1
ATOM 744 C CA . LYS A 1 91 ? -19.253 2.143 28.799 1.00 93.31 91 LYS A CA 1
ATOM 745 C C . LYS A 1 91 ? -18.882 3.597 29.069 1.00 93.31 91 LYS A C 1
ATOM 747 O O . LYS A 1 91 ? -18.907 4.412 28.151 1.00 93.31 91 LYS A O 1
ATOM 752 N N . LEU A 1 92 ? -18.549 3.912 30.323 1.00 90.75 92 LEU A N 1
ATOM 753 C CA . LEU A 1 92 ? -18.185 5.259 30.747 1.00 90.75 92 LEU A CA 1
ATOM 754 C C . LEU A 1 92 ? -16.939 5.750 30.008 1.00 90.75 92 LEU A C 1
ATOM 756 O O . LEU A 1 92 ? -16.909 6.899 29.579 1.00 90.75 92 LEU A O 1
ATOM 760 N N . GLU A 1 93 ? -15.947 4.881 29.816 1.00 91.56 93 GLU A N 1
ATOM 761 C CA . GLU A 1 93 ? -14.727 5.229 29.089 1.00 91.56 93 GLU A CA 1
ATOM 762 C C . GLU A 1 93 ? -14.986 5.471 27.597 1.00 91.56 93 GLU A C 1
ATOM 764 O O . GLU A 1 93 ? -14.530 6.470 27.046 1.00 91.56 93 GLU A O 1
ATOM 769 N N . ALA A 1 94 ? -15.794 4.628 26.946 1.00 91.38 94 ALA A N 1
ATOM 770 C CA . ALA A 1 94 ? -16.195 4.850 25.556 1.00 91.38 94 ALA A CA 1
ATOM 771 C C . ALA A 1 94 ? -17.011 6.148 25.391 1.00 91.38 94 ALA A C 1
ATOM 773 O O . ALA A 1 94 ? -16.760 6.931 24.475 1.00 91.38 94 ALA A O 1
ATOM 774 N N . ALA A 1 95 ? -17.945 6.423 26.307 1.00 91.00 95 ALA A N 1
ATOM 775 C CA . ALA A 1 95 ? -18.720 7.662 26.311 1.00 91.00 95 ALA A CA 1
ATOM 776 C C . ALA A 1 95 ? -17.834 8.901 26.545 1.00 91.00 95 ALA A C 1
ATOM 778 O O . ALA A 1 95 ? -17.998 9.916 25.863 1.00 91.00 95 ALA A O 1
ATOM 779 N N . ARG A 1 96 ? -16.863 8.813 27.467 1.00 91.56 96 ARG A N 1
ATOM 780 C CA . ARG A 1 96 ? -15.853 9.855 27.699 1.00 91.56 96 ARG A CA 1
ATOM 781 C C . ARG A 1 96 ? -15.035 10.110 26.438 1.00 91.56 96 ARG A C 1
ATOM 783 O O . ARG A 1 96 ? -14.898 11.267 26.053 1.00 91.56 96 ARG A O 1
ATOM 790 N N . TYR A 1 97 ? -14.540 9.057 25.789 1.00 91.44 97 TYR A N 1
ATOM 791 C CA . TYR A 1 97 ? -13.765 9.162 24.554 1.00 91.44 97 TYR A CA 1
ATOM 792 C C . TYR A 1 97 ? -14.539 9.928 23.471 1.00 91.44 97 TYR A C 1
ATOM 794 O O . TYR A 1 97 ? -14.018 10.889 22.907 1.00 91.44 97 TYR A O 1
ATOM 802 N N . ILE A 1 98 ? -15.809 9.567 23.233 1.00 90.25 98 ILE A N 1
ATOM 803 C CA . ILE A 1 98 ? -16.683 10.268 22.275 1.00 90.25 98 ILE A CA 1
ATOM 804 C C . ILE A 1 98 ? -16.823 11.751 22.650 1.00 90.25 98 ILE A C 1
ATOM 806 O O . ILE A 1 98 ? -16.643 12.624 21.801 1.00 90.25 98 ILE A O 1
ATOM 810 N N . TYR A 1 99 ? -17.114 12.051 23.920 1.00 90.94 99 TYR A N 1
ATOM 811 C CA . TYR A 1 99 ? -17.256 13.427 24.402 1.00 90.94 99 TYR A CA 1
ATOM 812 C C . TYR A 1 99 ? -15.975 14.249 24.204 1.00 90.94 99 TYR A C 1
ATOM 814 O O . TYR A 1 99 ? -16.036 15.396 23.765 1.00 90.94 99 TYR A O 1
ATOM 822 N N . GLU A 1 100 ? -14.809 13.688 24.513 1.00 89.88 100 GLU A N 1
ATOM 823 C CA . GLU A 1 100 ? -13.522 14.367 24.366 1.00 89.88 100 GLU A CA 1
ATOM 824 C C . GLU A 1 100 ? -13.205 14.677 22.899 1.00 89.88 100 GLU A C 1
ATOM 826 O O . GLU A 1 100 ? -12.884 15.828 22.588 1.00 89.88 100 GLU A O 1
ATOM 831 N N . VAL A 1 101 ? -13.390 13.703 22.001 1.00 87.50 101 VAL A N 1
ATOM 832 C CA . VAL A 1 101 ? -13.189 13.880 20.553 1.00 87.50 101 VAL A CA 1
ATOM 833 C C . VAL A 1 101 ? -14.116 14.961 19.988 1.00 87.50 101 VAL A C 1
ATOM 835 O O . VAL A 1 101 ? -13.653 15.846 19.269 1.00 87.50 101 VAL A O 1
ATOM 838 N N . LEU A 1 102 ? -15.405 14.956 20.353 1.00 87.19 102 LEU A N 1
ATOM 839 C CA . LEU A 1 102 ? -16.373 15.972 19.910 1.00 87.19 102 LEU A CA 1
ATOM 840 C C . LEU A 1 102 ? -16.025 17.388 20.389 1.00 87.19 102 LEU A C 1
ATOM 842 O O . LEU A 1 102 ? -16.343 18.364 19.715 1.00 87.19 102 LEU A O 1
ATOM 846 N N . ASN A 1 103 ? -15.351 17.506 21.533 1.00 89.94 103 ASN A N 1
ATOM 847 C CA . ASN A 1 103 ? -14.882 18.779 22.079 1.00 89.94 103 ASN A CA 1
ATOM 848 C C . ASN A 1 103 ? -13.447 19.129 21.640 1.00 89.94 103 ASN A C 1
ATOM 850 O O . ASN A 1 103 ? -12.807 19.988 22.249 1.00 89.94 103 ASN A O 1
ATOM 854 N N . GLY A 1 104 ? -12.925 18.466 20.602 1.00 82.81 104 GLY A N 1
ATOM 855 C CA . GLY A 1 104 ? -11.621 18.769 20.010 1.00 82.81 104 GLY A CA 1
ATOM 856 C C . GLY A 1 104 ? -10.425 18.365 20.871 1.00 82.81 104 GLY A C 1
ATOM 857 O O . GLY A 1 104 ? -9.309 18.821 20.622 1.00 82.81 104 GLY A O 1
ATOM 858 N N . LYS A 1 105 ? -10.627 17.523 21.890 1.00 84.50 105 LYS A N 1
ATOM 859 C CA . LYS A 1 105 ? -9.522 16.947 22.657 1.00 84.50 105 LYS A CA 1
ATOM 860 C C . LYS A 1 105 ? -8.993 15.722 21.924 1.00 84.50 105 LYS A C 1
ATOM 862 O O . LYS A 1 105 ? -9.762 14.897 21.443 1.00 84.50 105 LYS A O 1
ATOM 867 N N . ILE A 1 106 ? -7.670 15.598 21.870 1.00 74.50 106 ILE A N 1
ATOM 868 C CA . ILE A 1 106 ? -7.004 14.367 21.445 1.00 74.50 106 ILE A CA 1
ATOM 869 C C . ILE A 1 106 ? -6.966 13.462 22.685 1.00 74.50 106 ILE A C 1
ATOM 871 O O . ILE A 1 106 ? -6.241 13.801 23.625 1.00 74.50 106 ILE A O 1
ATOM 875 N N . PRO A 1 107 ? -7.751 12.371 22.740 1.00 65.00 107 PRO A N 1
ATOM 876 C CA . PRO A 1 107 ? -7.715 11.453 23.871 1.00 65.00 107 PRO A CA 1
ATOM 877 C C . PRO A 1 107 ? -6.293 10.905 24.039 1.00 65.00 107 PRO A C 1
ATOM 879 O O . PRO A 1 107 ? -5.590 10.650 23.057 1.00 65.00 107 PRO A O 1
ATOM 882 N N . SER A 1 108 ? -5.850 10.817 25.294 1.00 67.69 108 SER A N 1
ATOM 883 C CA . SER A 1 108 ? -4.458 10.578 25.684 1.00 67.69 108 SER A CA 1
ATOM 884 C C . SER A 1 108 ? -3.810 9.415 24.930 1.00 67.69 108 SER A C 1
ATOM 886 O O . SER A 1 108 ? -4.416 8.369 24.704 1.00 67.69 108 SER A O 1
ATOM 888 N N . LYS A 1 109 ? -2.537 9.600 24.566 1.00 54.72 109 LYS A N 1
ATOM 889 C CA . LYS A 1 109 ? -1.716 8.614 23.857 1.00 54.72 109 LYS A CA 1
ATOM 890 C C . LYS A 1 109 ? -1.708 7.288 24.632 1.00 54.72 109 LYS A C 1
ATOM 892 O O . LYS A 1 109 ? -1.341 7.272 25.804 1.00 54.72 109 LYS A O 1
ATOM 897 N N . VAL A 1 110 ? -2.060 6.184 23.975 1.00 55.84 110 VAL A N 1
ATOM 898 C CA . VAL A 1 110 ? -1.814 4.841 24.516 1.00 55.84 110 VAL A CA 1
ATOM 899 C C . VAL A 1 110 ? -0.300 4.634 24.538 1.00 55.84 110 VAL A C 1
ATOM 901 O O . VAL A 1 110 ? 0.331 4.519 23.489 1.00 55.84 110 VAL A O 1
ATOM 904 N N . THR A 1 111 ? 0.303 4.635 25.725 1.00 38.56 111 THR A N 1
ATOM 905 C CA . THR A 1 111 ? 1.664 4.129 25.923 1.00 38.56 111 THR A CA 1
ATOM 906 C C . THR A 1 111 ? 1.603 2.611 25.922 1.00 38.56 111 THR A C 1
ATOM 908 O O . THR A 1 111 ? 1.150 2.006 26.890 1.00 38.56 111 THR A O 1
ATOM 911 N N . VAL A 1 112 ? 2.040 2.000 24.823 1.00 46.59 112 VAL A N 1
ATOM 912 C CA . VAL A 1 112 ? 2.386 0.579 24.808 1.00 46.59 112 VAL A CA 1
ATOM 913 C C . VAL A 1 112 ? 3.740 0.465 25.505 1.00 46.59 112 VAL A C 1
ATOM 915 O O . VAL A 1 112 ? 4.757 0.878 24.958 1.00 46.59 112 VAL A O 1
ATOM 918 N N . THR A 1 113 ? 3.750 0.003 26.752 1.00 43.19 113 THR A N 1
ATOM 919 C CA . THR A 1 113 ? 4.961 -0.557 27.359 1.00 43.19 113 THR A CA 1
ATOM 920 C C . THR A 1 113 ? 5.067 -1.991 26.874 1.00 43.19 113 THR A C 1
ATOM 922 O O . THR A 1 113 ? 4.322 -2.851 27.350 1.00 43.19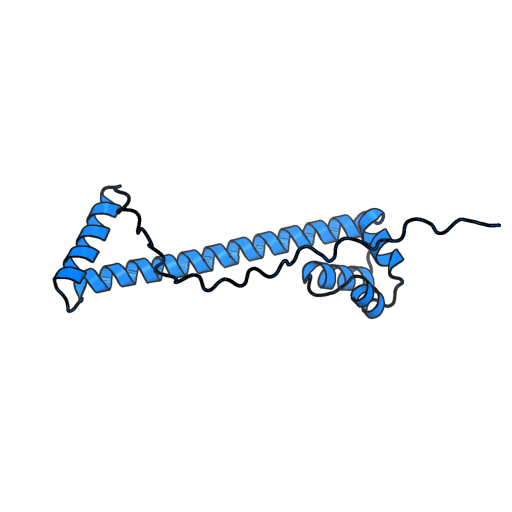 113 THR A O 1
ATOM 925 N N . ASP A 1 114 ? 5.946 -2.232 25.904 1.00 43.62 114 ASP A N 1
ATOM 926 C CA . ASP A 1 114 ? 6.338 -3.585 25.531 1.00 43.62 114 ASP A CA 1
ATOM 927 C C . ASP A 1 114 ? 7.046 -4.216 26.736 1.00 43.62 114 ASP A C 1
ATOM 929 O O . ASP A 1 114 ? 8.186 -3.892 27.052 1.00 43.62 114 ASP A O 1
ATOM 933 N N . ASN A 1 115 ? 6.351 -5.111 27.437 1.00 49.91 115 ASN A N 1
ATOM 934 C CA . ASN A 1 115 ? 7.002 -6.128 28.257 1.00 49.91 115 ASN A CA 1
ATOM 935 C C . ASN A 1 115 ? 7.303 -7.323 27.344 1.00 49.91 115 ASN A C 1
ATOM 937 O O . ASN A 1 115 ? 6.747 -8.407 27.520 1.00 49.91 115 ASN A O 1
ATOM 941 N N . THR A 1 116 ? 8.117 -7.111 26.314 1.00 46.88 116 THR A N 1
ATOM 942 C CA . THR A 1 116 ? 8.790 -8.209 25.626 1.00 46.88 116 THR A CA 1
ATOM 943 C C . THR A 1 116 ? 10.112 -8.414 26.337 1.00 46.88 116 THR A C 1
ATOM 945 O O . THR A 1 116 ? 10.984 -7.551 26.301 1.00 46.88 116 THR A O 1
ATOM 948 N N . GLU A 1 117 ? 10.240 -9.536 27.039 1.00 44.62 117 GLU A N 1
ATOM 949 C CA . GLU A 1 117 ? 11.552 -10.057 27.397 1.00 44.62 117 GLU A CA 1
ATOM 950 C C . GLU A 1 117 ? 12.305 -10.293 26.081 1.00 44.62 117 GLU A C 1
ATOM 952 O O . GLU A 1 117 ? 11.977 -11.207 25.323 1.00 44.62 117 GLU A O 1
ATOM 957 N N . ASP A 1 118 ? 13.255 -9.406 25.780 1.00 39.81 118 ASP A N 1
ATOM 958 C CA . ASP A 1 118 ? 14.219 -9.568 24.700 1.00 39.81 118 ASP A CA 1
ATOM 959 C C . ASP A 1 118 ? 15.011 -10.854 24.958 1.00 39.81 118 ASP A C 1
ATOM 961 O O . ASP A 1 118 ? 15.950 -10.888 25.753 1.00 39.81 118 ASP A O 1
ATOM 965 N N . THR A 1 119 ? 14.645 -11.943 24.286 1.00 42.47 119 THR A N 1
ATOM 966 C CA . THR A 1 119 ? 15.621 -12.988 23.992 1.00 42.47 119 THR A CA 1
ATOM 967 C C . THR A 1 119 ? 16.368 -12.563 22.742 1.00 42.47 119 THR A C 1
ATOM 969 O O . THR A 1 119 ? 15.873 -12.732 21.625 1.00 42.47 119 THR A O 1
ATOM 972 N N . ASP A 1 120 ? 17.546 -11.989 22.973 1.00 47.81 120 ASP A N 1
ATOM 973 C CA . ASP A 1 120 ? 18.601 -11.748 21.998 1.00 47.81 120 ASP A CA 1
ATOM 974 C C . ASP A 1 120 ? 18.690 -12.873 20.958 1.00 47.81 120 ASP A C 1
ATOM 976 O O . ASP A 1 120 ? 19.009 -14.018 21.285 1.00 47.81 120 ASP A O 1
ATOM 980 N N . ASN A 1 121 ? 18.497 -12.530 19.684 1.00 45.84 121 ASN A N 1
ATOM 981 C CA . ASN A 1 121 ? 19.274 -13.153 18.618 1.00 45.84 121 ASN A CA 1
ATOM 982 C C . ASN A 1 121 ? 19.403 -12.209 17.418 1.00 45.84 121 ASN A C 1
ATOM 984 O O . ASN A 1 121 ? 18.909 -12.473 16.321 1.00 45.84 121 ASN A O 1
ATOM 988 N N . THR A 1 122 ? 20.081 -11.083 17.631 1.00 39.09 122 THR A N 1
ATOM 989 C CA . THR A 1 122 ? 20.579 -10.244 16.536 1.00 39.09 122 THR A CA 1
ATOM 990 C C . THR A 1 122 ? 21.835 -10.902 15.967 1.00 39.09 122 THR A C 1
ATOM 992 O O . THR A 1 122 ? 22.958 -10.472 16.214 1.00 39.09 122 THR A O 1
ATOM 995 N N . GLY A 1 123 ? 21.653 -12.000 15.232 1.00 37.97 123 GLY A N 1
ATOM 996 C CA . GLY A 1 123 ? 22.678 -12.483 14.315 1.00 37.97 123 GLY A CA 1
ATOM 997 C C . GLY A 1 123 ? 22.870 -11.434 13.221 1.00 37.97 123 GLY A C 1
ATOM 998 O O . GLY A 1 123 ? 21.901 -11.054 12.565 1.00 37.97 123 GLY A O 1
ATOM 999 N N . ASN A 1 124 ? 24.094 -10.928 13.071 1.00 42.91 124 ASN A N 1
ATOM 1000 C CA . ASN A 1 124 ? 24.507 -9.993 12.024 1.00 42.91 124 ASN A CA 1
ATOM 1001 C C . ASN A 1 124 ? 23.960 -10.413 10.645 1.00 42.91 124 ASN A C 1
ATOM 1003 O O . ASN A 1 124 ? 24.406 -11.403 10.079 1.00 42.91 124 ASN A O 1
ATOM 1007 N N . ILE A 1 125 ? 23.037 -9.630 10.075 1.00 49.06 125 ILE A N 1
ATOM 1008 C CA . ILE A 1 125 ? 22.597 -9.743 8.664 1.00 49.06 125 ILE A CA 1
ATOM 1009 C C . ILE A 1 125 ? 23.445 -8.814 7.760 1.00 49.06 125 ILE A C 1
ATOM 1011 O O . ILE A 1 125 ? 23.104 -8.537 6.616 1.00 49.06 125 ILE A O 1
ATOM 1015 N N . ILE A 1 126 ? 24.580 -8.307 8.254 1.00 45.62 126 ILE A N 1
ATOM 1016 C CA . ILE A 1 126 ? 25.464 -7.401 7.505 1.00 45.62 126 ILE A CA 1
ATOM 1017 C C . ILE A 1 126 ? 26.876 -7.994 7.442 1.00 45.62 126 ILE A C 1
ATOM 1019 O O . ILE A 1 126 ? 27.810 -7.405 7.966 1.00 45.62 126 ILE A O 1
ATOM 1023 N N . GLU A 1 127 ? 27.033 -9.172 6.834 1.00 46.31 127 GLU A N 1
ATOM 1024 C CA . GLU A 1 127 ? 28.358 -9.703 6.451 1.00 46.31 127 GLU A CA 1
ATOM 1025 C C . GLU A 1 127 ? 28.412 -10.296 5.025 1.00 46.31 127 GLU A C 1
ATOM 1027 O O . GLU A 1 127 ? 29.423 -10.870 4.658 1.00 46.31 127 GLU A O 1
ATOM 1032 N N . ASP A 1 128 ? 27.402 -10.064 4.171 1.00 46.56 128 ASP A N 1
ATOM 1033 C CA . ASP A 1 128 ? 27.420 -10.492 2.753 1.00 46.56 128 ASP A CA 1
ATOM 1034 C C . ASP A 1 128 ? 27.391 -9.293 1.771 1.00 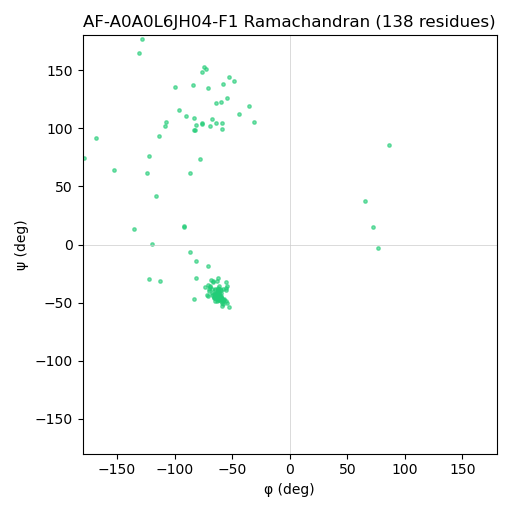46.56 128 ASP A C 1
ATOM 1036 O O . ASP A 1 128 ? 26.684 -9.287 0.761 1.00 46.56 128 ASP A O 1
ATOM 1040 N N . ILE A 1 129 ? 28.147 -8.234 2.079 1.00 52.31 129 ILE A N 1
ATOM 1041 C CA . ILE A 1 129 ? 28.579 -7.214 1.104 1.00 52.31 129 ILE A CA 1
ATOM 1042 C C . ILE A 1 129 ? 30.109 -7.194 1.134 1.00 52.31 129 ILE A C 1
ATOM 1044 O O . ILE A 1 129 ? 30.715 -6.341 1.764 1.00 52.31 129 ILE A O 1
ATOM 1048 N N . ASP A 1 130 ? 30.723 -8.192 0.511 1.00 50.62 130 ASP A N 1
ATOM 1049 C CA . ASP A 1 130 ? 32.063 -8.096 -0.075 1.00 50.62 130 ASP A CA 1
ATOM 1050 C C . ASP A 1 130 ? 32.286 -9.340 -0.942 1.00 50.62 130 ASP A C 1
ATOM 1052 O O . ASP A 1 130 ? 32.635 -10.402 -0.448 1.00 50.62 130 ASP A O 1
ATOM 1056 N N . ASP A 1 131 ? 31.937 -9.214 -2.224 1.00 54.06 131 ASP A N 1
ATOM 1057 C CA . ASP A 1 131 ? 32.553 -9.933 -3.351 1.00 54.06 131 ASP A CA 1
ATOM 1058 C C . ASP A 1 131 ? 31.870 -9.453 -4.641 1.00 54.06 131 ASP A C 1
ATOM 1060 O O . ASP A 1 131 ? 31.001 -10.100 -5.230 1.00 54.06 131 ASP A O 1
ATOM 1064 N N . TRP A 1 132 ? 32.220 -8.237 -5.063 1.00 46.66 132 TRP A N 1
ATOM 1065 C CA . TRP A 1 132 ? 32.146 -7.855 -6.473 1.00 46.66 132 TRP A CA 1
ATOM 1066 C C . TRP A 1 132 ? 33.577 -7.631 -6.938 1.00 46.66 132 TRP A C 1
ATOM 1068 O O . TRP A 1 132 ? 34.132 -6.548 -6.757 1.00 46.66 132 TRP A O 1
ATOM 1078 N N . ASP A 1 133 ? 34.139 -8.709 -7.486 1.00 47.91 133 ASP A N 1
ATOM 1079 C CA . ASP A 1 133 ? 35.449 -8.818 -8.119 1.00 47.91 133 ASP A CA 1
ATOM 1080 C C . ASP A 1 133 ? 35.890 -7.513 -8.791 1.00 47.91 133 ASP A C 1
ATOM 1082 O O . ASP A 1 133 ? 35.432 -7.117 -9.869 1.00 47.91 133 ASP A O 1
ATOM 1086 N N . THR A 1 134 ? 36.830 -6.844 -8.135 1.00 51.06 134 THR A N 1
ATOM 1087 C CA . THR A 1 134 ? 37.802 -6.001 -8.811 1.00 51.06 134 THR A CA 1
ATOM 1088 C C . THR A 1 134 ? 38.773 -6.898 -9.571 1.00 51.06 134 THR A C 1
ATOM 1090 O O . THR A 1 134 ? 39.324 -7.824 -8.988 1.00 51.06 134 THR A O 1
ATOM 1093 N N . GLU A 1 135 ? 39.040 -6.521 -10.822 1.00 44.41 135 GLU A N 1
ATOM 1094 C CA . GLU A 1 135 ? 40.085 -7.048 -11.714 1.00 44.41 135 GLU A CA 1
ATOM 1095 C C . GLU A 1 135 ? 39.724 -8.293 -12.536 1.00 44.41 135 GLU A C 1
ATOM 1097 O O . GLU A 1 135 ? 40.159 -9.398 -12.246 1.00 44.41 135 GLU A O 1
ATOM 1102 N N . ASP A 1 136 ? 39.102 -8.065 -13.699 1.00 44.41 136 ASP A N 1
ATOM 1103 C CA . ASP A 1 136 ? 39.524 -8.795 -14.894 1.00 44.41 136 ASP A CA 1
ATOM 1104 C C . ASP A 1 136 ? 40.263 -7.836 -15.828 1.00 44.41 136 ASP A C 1
ATOM 1106 O O . ASP A 1 136 ? 39.720 -6.917 -16.449 1.00 44.41 136 ASP A O 1
ATOM 1110 N N . THR A 1 137 ? 41.573 -8.035 -15.829 1.00 43.19 137 THR A N 1
ATOM 1111 C CA . THR A 1 137 ? 42.537 -7.395 -16.709 1.00 43.19 137 TH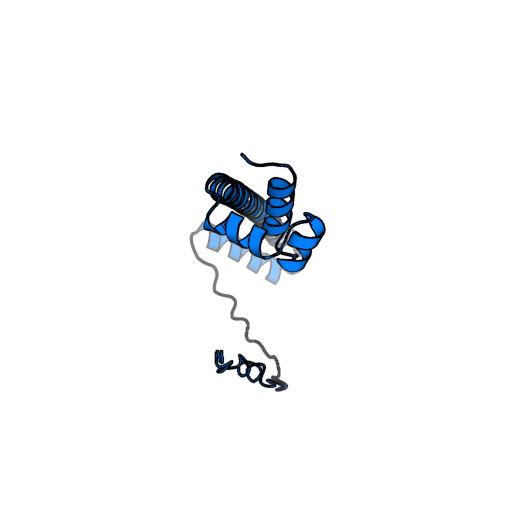R A CA 1
ATOM 1112 C C . THR A 1 137 ? 42.198 -7.710 -18.164 1.00 43.19 137 THR A C 1
ATOM 1114 O O . THR A 1 137 ? 42.166 -8.864 -18.581 1.00 43.19 137 THR A O 1
ATOM 1117 N N . ILE A 1 138 ? 41.993 -6.670 -18.975 1.00 44.25 138 ILE A N 1
ATOM 1118 C CA . ILE A 1 138 ? 42.043 -6.811 -20.430 1.00 44.25 138 ILE A CA 1
ATOM 1119 C C . ILE A 1 138 ? 43.507 -7.082 -20.793 1.00 44.25 138 ILE A C 1
ATOM 1121 O O . ILE A 1 138 ? 44.335 -6.170 -20.802 1.00 44.25 138 ILE A O 1
ATOM 1125 N N . LYS A 1 139 ? 43.822 -8.347 -21.067 1.00 40.62 139 LYS A N 1
ATOM 1126 C CA . LYS A 1 139 ? 44.925 -8.743 -21.942 1.00 40.62 139 LYS A CA 1
ATOM 1127 C C . LYS A 1 139 ? 44.318 -9.277 -23.232 1.00 40.62 139 LYS A C 1
ATOM 1129 O O . LYS A 1 139 ? 43.751 -10.363 -23.232 1.00 40.62 139 LYS A O 1
ATOM 1134 N N . ASP A 1 140 ? 44.339 -8.441 -24.262 1.00 40.78 140 ASP A N 1
ATOM 1135 C CA . ASP A 1 140 ? 45.057 -8.674 -25.527 1.00 40.78 140 ASP A CA 1
ATOM 1136 C C . ASP A 1 140 ? 44.896 -7.456 -26.452 1.00 40.78 140 ASP A C 1
ATOM 1138 O O . ASP A 1 140 ? 43.748 -6.990 -26.651 1.00 40.78 140 ASP A O 1
#

Sequence (140 aa):
MLDDRHYKAIEMLLDGSYKINEIATICGVDRTTIWDWRKKNREFIAELDRRTQEHKSFLKNSSEKKFENKLDVAINTIINIAETGKNEATKLEAARYIYEVLNGKIPSKVTVTDNTEDTDNTGNIIEDIDDWDTEDTIKD

Organism: NCBI:txid398512

Secondary structure (DSSP, 8-state):
---HHHHHHHHHHHH--S-HHHHHHHHTS-HHHHHHHHHH-HHHHHHHHHHHHHHHHHHHHHHHHHHHHHHHHHHHHHHHHHHH-SSHHHHHHHHHHHHHHHTT--PPP---------------S---------------

pLDDT: mean 81.2, std 20.05, range [37.97, 97.75]

Foldseek 3Di:
DDDPLLVQLLVCVLVVPDDLCRSCVVSVHDSVVSVCCCPPVPVSVVVSVVVNVVVVVVVVVVVVVVVVVVVVVVLVVLVCCLVPNPDPVSNVVSVVCVVCVVVVHDPDDPDPPPPDPDPDDPDDPPDPPDDPDDDDDDDD

Mean predicted aligned error: 14.36 Å

Nearest PDB structures (foldseek):
  2ao9-assembly1_F  TM=5.469E-01  e=7.056E-05  Bacillus cereus ATCC 14579
  2ao9-assembly1_A  TM=5.337E-01  e=1.768E-04  Bacillus cereus ATCC 14579
  2ao9-assembly1_D  TM=5.336E-01  e=1.873E-04  Bacillus cereus ATCC 14579
  2ao9-assembly1_E  TM=5.424E-01  e=3.729E-04  Bacillus cereus ATCC 14579
  3iuv-assembly1_A-2  TM=3.319E-01  e=4.878E-01  Streptomyces coelicolor A3(2)

InterPro domains:
  IPR024978 Homeodomain, phBC6A51-type [PF13022] (3-127)